Protein AF-A0A535HD48-F1 (afdb_monomer)

Mean predicted aligned error: 4.98 Å

Secondary structure (DSSP, 8-state):
-EEEEEEEE-SSEEEEEETTSS-EEEEES-EEE-TTS-EEEETTSPPPTT-EEE-S--SSS--HHHHHHHHHHHHHHHHHHSTTGGGGGGSEEEEEEE-TTGGGS-HHHHHHHHHHHHHSTTEEEEEETTEEEEPPP-------

pLDDT: mean 88.79, std 12.33, range [33.72, 97.81]

Structure (mmCIF, N/CA/C/O backbone):
data_AF-A0A535HD48-F1
#
_entry.id   AF-A0A535HD48-F1
#
loop_
_atom_site.group_PDB
_atom_site.id
_atom_site.type_symbol
_atom_site.label_atom_id
_atom_site.label_alt_id
_atom_site.label_comp_id
_atom_site.label_asym_id
_atom_site.label_entity_id
_atom_site.label_seq_id
_atom_site.pdbx_PDB_ins_code
_atom_site.Cartn_x
_atom_site.Cartn_y
_atom_site.Cartn_z
_atom_site.occupancy
_atom_site.B_iso_or_equiv
_atom_site.auth_seq_id
_atom_site.auth_comp_id
_atom_site.auth_asym_id
_atom_site.auth_atom_id
_atom_site.pdbx_PDB_model_num
ATOM 1 N N . MET A 1 1 ? -14.202 7.761 16.085 1.00 78.25 1 MET A N 1
ATOM 2 C CA . MET A 1 1 ? -13.052 6.995 16.626 1.00 78.25 1 MET A CA 1
ATOM 3 C C . MET A 1 1 ? -11.907 7.145 15.631 1.00 78.25 1 MET A C 1
ATOM 5 O O . MET A 1 1 ? -12.196 7.549 14.512 1.00 78.25 1 MET A O 1
ATOM 9 N N . ILE A 1 2 ? -10.645 6.928 16.018 1.00 86.50 2 ILE A N 1
ATOM 10 C CA . ILE A 1 2 ? -9.526 6.887 15.059 1.00 86.50 2 ILE A CA 1
ATOM 11 C C . ILE A 1 2 ? -9.016 5.447 14.989 1.00 86.50 2 ILE A C 1
ATOM 13 O O . ILE A 1 2 ? -8.740 4.865 16.035 1.00 86.50 2 ILE A O 1
ATOM 17 N N . ILE A 1 3 ? -8.930 4.887 13.783 1.00 89.50 3 ILE A N 1
ATOM 18 C CA . ILE A 1 3 ? -8.408 3.542 13.510 1.00 89.50 3 ILE A CA 1
ATOM 19 C C . ILE A 1 3 ? -6.982 3.692 12.981 1.00 89.50 3 ILE A C 1
ATOM 21 O O . ILE A 1 3 ? -6.781 4.339 11.948 1.00 89.50 3 ILE A O 1
ATOM 25 N N . HIS A 1 4 ? -6.000 3.095 13.661 1.00 93.56 4 HIS A N 1
ATOM 26 C CA . HIS A 1 4 ? -4.603 3.177 13.241 1.00 93.56 4 HIS A CA 1
ATOM 27 C C . HIS A 1 4 ? -4.202 1.898 12.506 1.00 93.56 4 HIS A C 1
ATOM 29 O O . HIS A 1 4 ? -4.142 0.810 13.088 1.00 93.56 4 HIS A O 1
ATOM 35 N N . ILE A 1 5 ? -3.904 2.042 11.218 1.00 95.25 5 ILE A N 1
ATOM 36 C CA . ILE A 1 5 ? -3.554 0.937 10.326 1.00 95.25 5 ILE A CA 1
ATOM 37 C C . ILE A 1 5 ? -2.088 1.072 9.939 1.00 95.25 5 ILE A C 1
ATOM 39 O O . ILE A 1 5 ? -1.649 2.119 9.471 1.00 95.25 5 ILE A O 1
ATOM 43 N N . GLN A 1 6 ? -1.329 0.005 10.132 1.00 97.62 6 GLN A N 1
ATOM 44 C CA . GLN A 1 6 ? 0.058 -0.096 9.715 1.00 97.62 6 GLN A CA 1
ATOM 45 C C . GLN A 1 6 ? 0.126 -0.910 8.433 1.00 97.62 6 GLN A C 1
ATOM 47 O O . GLN A 1 6 ? -0.398 -2.020 8.386 1.00 97.62 6 GLN A O 1
ATOM 52 N N . PHE A 1 7 ? 0.788 -0.361 7.424 1.00 97.62 7 PHE A N 1
ATOM 53 C CA . PHE A 1 7 ? 1.140 -1.050 6.192 1.00 97.62 7 PHE A CA 1
ATOM 54 C C . PHE A 1 7 ? 2.658 -1.143 6.128 1.00 97.62 7 PHE A C 1
ATOM 56 O O . PHE A 1 7 ? 3.340 -0.134 6.296 1.00 97.62 7 PHE A O 1
ATOM 63 N N . ALA A 1 8 ? 3.209 -2.320 5.868 1.00 97.62 8 ALA A N 1
ATOM 64 C CA . ALA A 1 8 ? 4.644 -2.471 5.682 1.00 97.62 8 ALA A CA 1
ATOM 65 C C . ALA A 1 8 ? 4.941 -3.341 4.467 1.00 97.62 8 ALA A C 1
ATOM 67 O O . ALA A 1 8 ? 4.380 -4.426 4.315 1.00 97.62 8 ALA A O 1
ATOM 68 N N . ALA A 1 9 ? 5.842 -2.855 3.619 1.00 96.69 9 ALA A N 1
ATOM 69 C CA . ALA A 1 9 ? 6.322 -3.574 2.453 1.00 96.69 9 ALA A CA 1
ATOM 70 C C . ALA A 1 9 ? 7.788 -3.971 2.645 1.00 96.69 9 ALA A C 1
ATOM 72 O O . ALA A 1 9 ? 8.613 -3.177 3.095 1.00 96.69 9 ALA A O 1
ATOM 73 N N . THR A 1 10 ? 8.123 -5.194 2.261 1.00 94.69 10 THR A N 1
ATOM 74 C CA . THR A 1 10 ? 9.492 -5.641 2.000 1.00 94.69 10 THR A CA 1
ATOM 75 C C . THR A 1 10 ? 9.596 -6.047 0.531 1.00 94.69 10 THR A C 1
ATOM 77 O O . THR A 1 10 ? 8.645 -5.872 -0.229 1.00 94.69 10 THR A O 1
ATOM 80 N N . HIS A 1 11 ? 10.748 -6.574 0.107 1.00 90.94 11 HIS A N 1
ATOM 81 C CA . HIS A 1 11 ? 10.873 -7.114 -1.247 1.00 90.94 11 HIS A CA 1
ATOM 82 C C . HIS A 1 11 ? 9.823 -8.210 -1.508 1.00 90.94 11 HIS A C 1
ATOM 84 O O . HIS A 1 11 ? 9.108 -8.143 -2.503 1.00 90.94 11 HIS A O 1
ATOM 90 N N . ASP A 1 12 ? 9.656 -9.131 -0.553 1.00 95.62 12 ASP A N 1
ATOM 91 C CA . ASP A 1 12 ? 8.849 -10.342 -0.732 1.00 95.62 12 ASP A CA 1
ATOM 92 C C . ASP A 1 12 ? 7.469 -10.280 -0.071 1.00 95.62 12 ASP A C 1
ATOM 94 O O . ASP A 1 12 ? 6.597 -11.089 -0.390 1.00 95.62 12 ASP A O 1
ATOM 98 N N . ARG A 1 13 ? 7.255 -9.368 0.885 1.00 97.81 13 ARG A N 1
ATOM 99 C CA . ARG A 1 13 ? 6.056 -9.354 1.735 1.00 97.81 13 ARG A CA 1
ATOM 100 C C . ARG A 1 13 ? 5.368 -8.003 1.763 1.00 97.81 13 ARG A C 1
ATOM 102 O O . ARG A 1 13 ? 6.009 -6.956 1.734 1.00 97.81 13 ARG A O 1
ATOM 109 N N . PHE A 1 14 ? 4.052 -8.047 1.888 1.00 97.56 14 PHE A N 1
ATOM 110 C CA . PHE A 1 14 ? 3.220 -6.906 2.218 1.00 97.56 14 PHE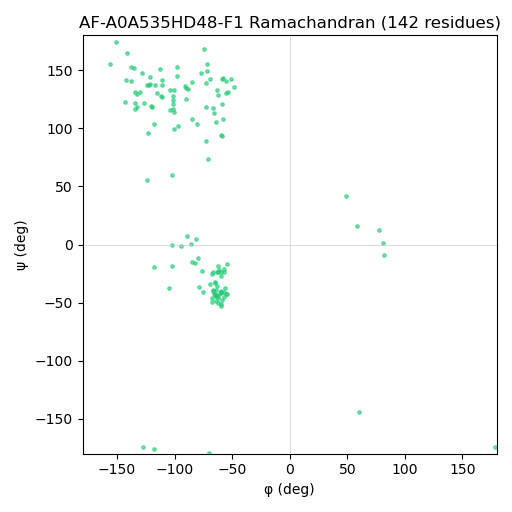 A CA 1
ATOM 111 C C . PHE A 1 14 ? 2.356 -7.282 3.419 1.00 97.56 14 PHE A C 1
ATOM 113 O O . PHE A 1 14 ? 1.615 -8.265 3.382 1.00 97.56 14 PHE A O 1
ATOM 120 N N . SER A 1 15 ? 2.478 -6.509 4.492 1.00 97.50 15 SER A N 1
ATOM 121 C CA . SER A 1 15 ? 1.803 -6.765 5.760 1.00 97.50 15 SER A CA 1
ATOM 122 C C . SER A 1 15 ? 0.912 -5.596 6.159 1.00 97.50 15 SER A C 1
ATOM 124 O O . SER A 1 15 ? 1.227 -4.431 5.902 1.00 97.50 15 SER A O 1
ATOM 126 N N . ILE A 1 16 ? -0.220 -5.924 6.774 1.00 96.94 16 ILE A N 1
ATOM 127 C CA . ILE A 1 16 ? -1.216 -4.992 7.284 1.00 96.94 16 ILE A CA 1
ATOM 128 C C . ILE A 1 16 ? -1.534 -5.370 8.723 1.00 96.94 16 ILE A C 1
ATOM 130 O O . ILE A 1 16 ? -1.861 -6.521 9.001 1.00 96.94 16 ILE A O 1
ATOM 134 N N . ARG A 1 17 ? -1.516 -4.397 9.631 1.00 95.81 17 ARG A N 1
ATOM 135 C CA . ARG A 1 17 ? -1.895 -4.594 11.033 1.00 95.81 17 ARG A CA 1
ATOM 136 C C . ARG A 1 17 ? -2.737 -3.434 11.537 1.00 95.81 17 ARG A C 1
ATOM 138 O O . ARG A 1 17 ? -2.436 -2.280 11.253 1.00 95.81 17 ARG A O 1
ATOM 145 N N . VAL A 1 18 ? -3.758 -3.724 12.334 1.00 93.50 18 VAL A N 1
ATOM 146 C CA . VAL A 1 18 ? -4.548 -2.699 13.032 1.00 93.50 18 VAL A CA 1
ATOM 147 C C . VAL A 1 18 ? -4.098 -2.640 14.485 1.00 93.50 18 VAL A C 1
ATOM 149 O O . VAL A 1 18 ? -4.123 -3.659 15.169 1.00 93.50 18 VAL A O 1
ATOM 152 N N . ARG A 1 19 ? -3.687 -1.468 14.981 1.00 89.00 19 ARG A N 1
ATOM 153 C CA . ARG A 1 19 ? -3.099 -1.357 16.332 1.00 89.00 19 ARG A CA 1
ATOM 154 C C . ARG A 1 19 ? -4.089 -1.705 17.445 1.00 89.00 19 ARG A C 1
ATOM 156 O O . ARG A 1 19 ? -3.688 -2.242 18.470 1.00 89.00 19 ARG A O 1
ATOM 163 N N . GLU A 1 20 ? -5.367 -1.405 17.244 1.00 84.56 20 GLU A N 1
ATOM 164 C CA . GLU A 1 20 ? -6.432 -1.580 18.237 1.00 84.56 20 GLU A CA 1
ATOM 165 C C . GLU A 1 20 ? -7.107 -2.960 18.189 1.00 84.56 20 GLU A C 1
ATOM 167 O O . GLU A 1 20 ? -8.132 -3.156 18.843 1.00 84.56 20 GLU A O 1
ATOM 172 N N . SER A 1 21 ? -6.602 -3.911 17.395 1.00 83.44 21 SER A N 1
ATOM 173 C CA . SER A 1 21 ? -7.238 -5.225 17.247 1.00 83.44 21 SER A CA 1
ATOM 174 C C . SER A 1 21 ? -6.245 -6.340 16.918 1.00 83.44 21 SER A C 1
ATOM 176 O O . SER A 1 21 ? -5.073 -6.091 16.657 1.00 83.44 21 SER A O 1
ATOM 178 N N . GLU A 1 22 ? -6.741 -7.575 16.881 1.00 85.31 22 GLU A N 1
ATOM 179 C CA . GLU A 1 22 ? -5.993 -8.749 16.410 1.00 85.31 22 GLU A CA 1
ATOM 180 C C . GLU A 1 22 ? -5.980 -8.874 14.875 1.00 85.31 22 GLU A C 1
ATOM 182 O O . GLU A 1 22 ? -5.494 -9.866 14.340 1.00 85.31 22 GLU A O 1
ATOM 187 N N . PHE A 1 23 ? -6.533 -7.900 14.136 1.00 88.31 23 PHE A N 1
ATOM 188 C CA . PHE A 1 23 ? -6.492 -7.940 12.678 1.00 88.31 23 PHE A CA 1
ATOM 189 C C . PHE A 1 23 ? -5.053 -7.780 12.182 1.00 88.31 23 PHE A C 1
ATOM 191 O O . PHE A 1 23 ? -4.437 -6.717 12.330 1.00 88.31 23 PHE A O 1
ATOM 198 N N . GLU A 1 24 ? -4.582 -8.818 11.501 1.00 93.62 24 GLU A N 1
ATOM 199 C CA . GLU A 1 24 ? -3.299 -8.866 10.819 1.00 93.62 24 GLU A CA 1
ATOM 200 C C . GLU A 1 24 ? -3.438 -9.638 9.501 1.00 93.62 24 GLU A C 1
ATOM 202 O O . GLU A 1 24 ? -4.178 -10.620 9.402 1.00 93.62 24 GLU A O 1
ATOM 207 N N . VAL A 1 25 ? -2.745 -9.163 8.473 1.00 94.75 25 VAL A N 1
ATOM 208 C CA . VAL A 1 25 ? -2.565 -9.841 7.190 1.00 94.75 25 VAL A CA 1
ATOM 209 C C . VAL A 1 25 ? -1.085 -9.764 6.865 1.00 94.75 25 VAL A C 1
ATOM 211 O O . VAL A 1 25 ? -0.512 -8.681 6.886 1.00 94.75 25 VAL A O 1
ATOM 214 N N . ASP A 1 26 ? -0.477 -10.892 6.532 1.00 96.19 26 ASP A N 1
ATOM 215 C CA . ASP A 1 26 ? 0.881 -10.945 6.007 1.00 96.19 26 ASP A CA 1
ATOM 216 C C . ASP A 1 26 ? 0.883 -11.850 4.776 1.00 96.19 26 ASP A C 1
ATOM 218 O O . ASP A 1 26 ? 0.544 -13.036 4.842 1.00 96.19 26 ASP A O 1
ATOM 222 N N . MET A 1 27 ? 1.230 -11.280 3.628 1.00 96.62 27 MET A N 1
ATOM 223 C CA . MET A 1 27 ? 1.081 -11.923 2.326 1.00 96.62 27 MET A CA 1
ATOM 224 C C . MET A 1 27 ? 2.263 -11.603 1.406 1.00 96.62 27 MET A C 1
ATOM 226 O O . MET A 1 27 ? 3.033 -10.685 1.694 1.00 96.62 27 MET A O 1
ATOM 230 N N . PRO A 1 28 ? 2.444 -12.347 0.300 1.00 97.50 28 PRO A N 1
ATOM 231 C CA . PRO A 1 28 ? 3.394 -11.963 -0.734 1.00 97.50 28 PRO A CA 1
ATOM 232 C C . PRO A 1 28 ? 3.182 -10.513 -1.186 1.00 97.50 28 PRO A C 1
ATOM 234 O O . PRO A 1 28 ? 2.044 -10.051 -1.300 1.00 97.50 28 PRO A O 1
ATOM 237 N N . ASN A 1 29 ? 4.273 -9.801 -1.464 1.00 97.44 29 ASN A N 1
ATOM 238 C CA . ASN A 1 29 ? 4.247 -8.480 -2.088 1.00 97.44 29 ASN A CA 1
ATOM 239 C C . ASN A 1 29 ? 3.828 -8.615 -3.559 1.00 97.44 29 ASN A C 1
ATOM 241 O O . ASN A 1 29 ? 4.652 -8.524 -4.460 1.00 97.44 29 ASN A O 1
ATOM 245 N N . ALA A 1 30 ? 2.545 -8.881 -3.788 1.00 97.06 30 ALA A N 1
ATOM 246 C CA . ALA A 1 30 ? 2.003 -9.248 -5.086 1.00 97.06 30 ALA A CA 1
ATOM 247 C C . ALA A 1 30 ? 0.614 -8.635 -5.297 1.00 97.06 30 ALA A C 1
ATOM 249 O O . ALA A 1 30 ? -0.314 -8.868 -4.525 1.00 97.06 30 ALA A O 1
ATOM 250 N N . ALA A 1 31 ? 0.479 -7.854 -6.361 1.00 96.94 31 ALA A N 1
ATOM 251 C CA . ALA A 1 31 ? -0.768 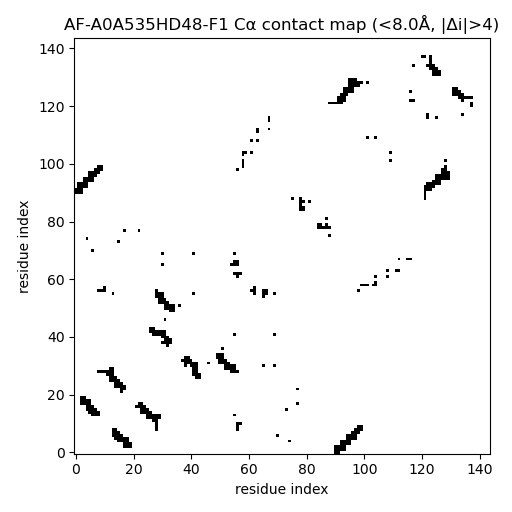-7.416 -6.959 1.00 96.94 31 ALA A CA 1
ATOM 252 C C . ALA A 1 31 ? -0.989 -8.224 -8.239 1.00 96.94 31 ALA A C 1
ATOM 254 O O . ALA A 1 31 ? -0.084 -8.375 -9.066 1.00 96.94 31 ALA A O 1
ATOM 255 N N . ARG A 1 32 ? -2.199 -8.750 -8.404 1.00 96.12 32 ARG A N 1
ATOM 256 C CA . ARG A 1 32 ? -2.526 -9.675 -9.483 1.00 96.12 32 ARG A CA 1
ATOM 257 C C . ARG A 1 32 ? -3.572 -9.092 -10.398 1.00 96.12 32 ARG A C 1
ATOM 259 O O . ARG A 1 32 ? -4.552 -8.504 -9.947 1.00 96.12 32 ARG A O 1
ATOM 266 N N . PHE A 1 33 ? -3.359 -9.282 -11.688 1.00 95.75 33 PHE A N 1
ATOM 267 C CA . PHE A 1 33 ? -4.167 -8.693 -12.740 1.00 95.75 33 PHE A CA 1
ATOM 268 C C . PHE A 1 33 ? -4.711 -9.797 -13.636 1.00 95.75 33 PHE A C 1
ATOM 270 O O . PHE A 1 33 ? -3.979 -10.727 -13.969 1.00 95.75 33 PHE A O 1
ATOM 277 N N . ASN A 1 34 ? -5.981 -9.705 -14.020 1.00 95.75 34 ASN A N 1
ATOM 278 C CA . ASN A 1 34 ? -6.594 -10.655 -14.946 1.00 95.75 34 ASN A CA 1
ATOM 279 C C . ASN A 1 34 ? -6.045 -10.487 -16.381 1.00 95.75 34 ASN A C 1
ATOM 281 O O . ASN A 1 34 ? -5.203 -9.627 -16.645 1.00 95.75 34 ASN A O 1
ATOM 285 N N . ALA A 1 35 ? -6.546 -11.297 -17.319 1.00 94.81 35 ALA A N 1
ATOM 286 C CA . ALA A 1 35 ? -6.126 -11.259 -18.723 1.00 94.81 35 ALA A CA 1
ATOM 287 C C . ALA A 1 35 ? -6.373 -9.899 -19.413 1.00 94.81 35 ALA A C 1
ATOM 289 O O . ALA A 1 35 ? -5.665 -9.563 -20.360 1.00 94.81 35 ALA A O 1
ATOM 290 N N . ASP A 1 36 ? -7.322 -9.102 -18.912 1.00 94.94 36 ASP A N 1
ATOM 291 C CA . ASP A 1 36 ? -7.621 -7.751 -19.404 1.00 94.94 36 ASP A CA 1
ATOM 292 C C . ASP A 1 36 ? -6.731 -6.669 -18.759 1.00 94.94 36 ASP A C 1
ATOM 294 O O . ASP A 1 36 ? -6.880 -5.480 -19.039 1.00 94.94 36 ASP A O 1
ATOM 298 N N . GLY A 1 37 ? -5.814 -7.055 -17.865 1.00 92.25 37 GLY A N 1
ATOM 299 C CA . GLY A 1 37 ? -4.949 -6.136 -17.124 1.00 92.25 37 GLY A CA 1
ATOM 300 C C . GLY A 1 37 ? -5.637 -5.422 -15.955 1.00 92.25 37 GLY A C 1
ATOM 301 O O . GLY A 1 37 ? -5.071 -4.479 -15.400 1.00 92.25 37 GLY A O 1
ATOM 302 N N . LEU A 1 38 ? -6.837 -5.853 -15.555 1.00 93.75 38 LEU A N 1
ATOM 303 C CA . LEU A 1 38 ? -7.570 -5.298 -14.415 1.00 93.75 38 LEU A CA 1
ATOM 304 C C . LEU A 1 38 ? -7.117 -5.953 -13.113 1.00 93.75 38 LEU A C 1
ATOM 306 O O . LEU A 1 38 ? -6.922 -7.167 -13.065 1.00 93.75 38 LEU A O 1
ATOM 310 N N . LEU A 1 39 ? -6.983 -5.157 -12.049 1.00 94.31 39 LEU A N 1
ATOM 311 C CA . LEU A 1 39 ? -6.643 -5.663 -10.719 1.00 94.31 39 LEU A CA 1
ATOM 312 C C . LEU A 1 39 ? -7.709 -6.670 -10.261 1.00 94.31 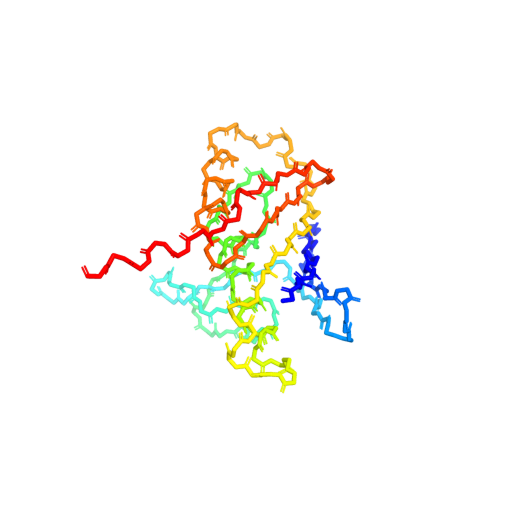39 LEU A C 1
ATOM 314 O O . LEU A 1 39 ? -8.887 -6.330 -10.164 1.00 94.31 39 LEU A O 1
ATOM 318 N N . ALA A 1 40 ? -7.277 -7.897 -9.991 1.00 94.38 40 ALA A N 1
ATOM 319 C CA . ALA A 1 40 ? -8.135 -9.039 -9.693 1.00 94.38 40 ALA A CA 1
ATOM 320 C C . ALA A 1 40 ? -7.906 -9.620 -8.290 1.00 94.38 40 ALA A C 1
ATOM 322 O O . ALA A 1 40 ? -8.784 -10.307 -7.776 1.00 94.38 40 ALA A O 1
ATOM 323 N N . GLY A 1 41 ? -6.759 -9.335 -7.668 1.00 94.31 41 GLY A N 1
ATOM 324 C CA . GLY A 1 41 ? -6.448 -9.803 -6.322 1.00 94.31 41 GLY A CA 1
ATOM 325 C C . GLY A 1 41 ? -5.066 -9.378 -5.842 1.00 94.31 41 GLY A C 1
ATOM 326 O O . GLY A 1 41 ? -4.346 -8.640 -6.523 1.00 94.31 41 GLY A O 1
ATOM 327 N N . PHE A 1 42 ? -4.694 -9.881 -4.672 1.00 96.50 42 PHE A N 1
ATOM 328 C CA . PHE A 1 42 ? -3.397 -9.659 -4.039 1.00 96.50 42 PHE A CA 1
ATOM 329 C C . PHE A 1 42 ? -2.738 -10.989 -3.652 1.00 96.50 42 PHE A C 1
ATOM 331 O O . PHE A 1 42 ? -3.216 -12.069 -4.000 1.00 96.50 42 PHE A O 1
ATOM 338 N N . GLY A 1 43 ? -1.606 -10.918 -2.952 1.00 93.31 43 GLY A N 1
ATOM 339 C CA . GLY A 1 43 ? -0.789 -12.074 -2.593 1.00 93.31 43 GLY A CA 1
ATOM 340 C C . GLY A 1 43 ? -1.513 -13.163 -1.795 1.00 93.31 43 GLY A C 1
ATOM 341 O O . GLY A 1 43 ? -1.049 -14.300 -1.799 1.00 93.31 43 GLY A O 1
ATOM 342 N N . GLU A 1 44 ? -2.628 -12.848 -1.128 1.00 92.88 44 GLU A N 1
ATOM 343 C CA . GLU A 1 44 ? -3.436 -13.830 -0.388 1.00 92.88 44 GLU A CA 1
ATOM 344 C C . GLU A 1 44 ? -4.311 -14.724 -1.276 1.00 92.88 44 GLU A C 1
ATOM 346 O O . GLU A 1 44 ? -4.699 -15.809 -0.849 1.00 92.88 44 GLU A O 1
ATOM 351 N N . ASP A 1 45 ? -4.639 -14.279 -2.489 1.00 92.19 45 ASP A N 1
ATOM 352 C CA . ASP A 1 45 ? -5.506 -15.035 -3.384 1.00 92.19 45 ASP A CA 1
ATOM 353 C C . ASP A 1 45 ? -4.740 -16.237 -3.972 1.00 92.19 45 ASP A C 1
ATOM 355 O O . ASP A 1 45 ? -3.508 -16.313 -3.905 1.00 92.19 45 ASP A O 1
ATOM 359 N N . GLU A 1 46 ? -5.420 -17.176 -4.628 1.00 91.44 46 GLU A N 1
ATOM 360 C CA . GLU A 1 46 ? -4.755 -18.213 -5.435 1.00 91.44 46 GLU A CA 1
ATOM 361 C C . GLU A 1 46 ? -4.548 -17.722 -6.879 1.00 91.44 46 GLU A C 1
ATOM 363 O O . GLU A 1 46 ? -5.485 -17.162 -7.461 1.00 91.44 46 GLU A O 1
ATOM 368 N N . PRO A 1 47 ? -3.351 -17.891 -7.481 1.00 88.81 47 PRO A N 1
ATOM 369 C CA . PRO A 1 47 ? -3.114 -17.465 -8.855 1.00 88.81 47 PRO A CA 1
ATOM 370 C C . PRO A 1 47 ? -4.021 -18.231 -9.818 1.00 88.81 47 PRO A C 1
ATOM 372 O O . PRO A 1 47 ? -4.048 -19.461 -9.806 1.00 88.81 47 PRO A O 1
ATOM 375 N N . GLN A 1 48 ? -4.742 -17.510 -10.673 1.00 92.62 48 GLN A N 1
ATOM 376 C CA . GLN A 1 48 ? -5.600 -18.120 -11.687 1.00 92.62 48 GLN A CA 1
ATOM 377 C C . GLN A 1 48 ? -4.895 -18.170 -13.051 1.00 92.62 48 GLN A C 1
ATOM 379 O O . GLN A 1 48 ? -4.049 -17.318 -13.344 1.00 92.62 48 GLN A O 1
ATOM 384 N N . PRO A 1 49 ? -5.244 -19.132 -13.925 1.00 93.50 49 PRO A N 1
ATOM 385 C CA . PRO A 1 49 ? -4.730 -19.168 -15.289 1.00 93.50 49 PRO A CA 1
ATOM 386 C C . PRO A 1 49 ? -4.964 -17.840 -16.023 1.00 93.50 49 PRO A C 1
ATOM 388 O O . PRO A 1 49 ? -6.068 -17.299 -16.021 1.00 93.50 49 PRO A O 1
ATOM 391 N N . GLY A 1 50 ? -3.915 -17.319 -16.663 1.00 92.50 50 GLY A N 1
ATOM 392 C CA . GLY A 1 50 ? -3.967 -16.049 -17.394 1.00 92.50 50 GLY A CA 1
ATOM 393 C C . GLY A 1 50 ? -3.842 -14.797 -16.523 1.00 92.50 50 GLY A C 1
ATOM 394 O O . GLY A 1 50 ? -3.879 -13.694 -17.064 1.00 92.50 50 GLY A O 1
ATOM 395 N N . TRP A 1 51 ? -3.676 -14.933 -15.204 1.00 95.62 51 TRP A N 1
ATOM 396 C CA . TRP A 1 51 ? -3.320 -13.797 -14.360 1.00 95.62 51 TRP A CA 1
ATOM 397 C C . TRP A 1 51 ? -1.838 -13.446 -14.492 1.00 95.62 51 TRP A C 1
ATOM 399 O O . TRP A 1 51 ? -0.984 -14.313 -14.673 1.00 95.62 51 TRP A O 1
ATOM 409 N N . THR A 1 52 ? -1.540 -12.157 -14.365 1.00 95.44 52 THR A N 1
ATOM 410 C CA . THR A 1 52 ? -0.176 -11.630 -14.263 1.00 95.44 52 THR A CA 1
ATOM 411 C C . THR A 1 52 ? 0.056 -11.051 -12.876 1.00 95.44 52 THR A C 1
ATOM 413 O O . THR A 1 52 ? -0.881 -10.592 -12.222 1.00 95.44 52 THR A O 1
ATOM 416 N N . GLU A 1 53 ? 1.305 -11.075 -12.418 1.00 94.94 53 GLU A N 1
ATOM 417 C CA . GLU A 1 53 ? 1.685 -10.614 -11.085 1.00 94.94 53 GLU A CA 1
ATOM 418 C C . GLU A 1 53 ? 2.734 -9.505 -11.175 1.00 94.94 53 GLU A C 1
ATOM 420 O O . GLU A 1 53 ? 3.663 -9.568 -11.983 1.00 94.94 53 GLU A O 1
ATOM 425 N N . ARG A 1 54 ? 2.559 -8.469 -10.352 1.00 94.94 54 ARG A N 1
ATOM 426 C CA . ARG A 1 54 ? 3.508 -7.367 -10.156 1.00 94.94 54 ARG A CA 1
ATOM 427 C C . ARG A 1 54 ? 3.585 -7.035 -8.666 1.00 94.94 54 ARG A C 1
ATOM 429 O O . ARG A 1 54 ? 2.588 -7.238 -7.979 1.00 94.94 54 ARG A O 1
ATOM 436 N N . PRO A 1 55 ? 4.698 -6.500 -8.145 1.00 96.44 55 PRO A N 1
ATOM 437 C CA . PRO A 1 55 ? 4.760 -6.109 -6.742 1.00 96.44 55 PRO A CA 1
ATOM 438 C C . PRO A 1 55 ? 3.691 -5.075 -6.363 1.00 96.44 55 PRO A C 1
ATOM 440 O O . PRO A 1 55 ? 3.396 -4.177 -7.150 1.00 96.44 55 PRO A O 1
ATOM 443 N N . ILE A 1 56 ? 3.135 -5.169 -5.148 1.00 97.25 56 ILE A N 1
ATOM 444 C CA . ILE A 1 56 ? 2.289 -4.094 -4.585 1.00 97.25 56 ILE A CA 1
ATOM 445 C C . ILE A 1 56 ? 3.143 -2.839 -4.392 1.00 97.25 56 ILE A C 1
ATOM 447 O O . ILE A 1 56 ? 2.690 -1.722 -4.639 1.00 97.25 56 ILE A O 1
ATOM 451 N N . TYR A 1 57 ? 4.388 -3.038 -3.960 1.00 97.31 57 TYR A N 1
ATOM 452 C CA . TYR A 1 57 ? 5.382 -1.993 -3.795 1.00 97.31 57 TYR A CA 1
ATOM 453 C C . TYR A 1 57 ? 6.731 -2.429 -4.372 1.00 97.31 57 TYR A C 1
ATOM 455 O O . TYR A 1 57 ? 7.318 -3.411 -3.925 1.00 97.31 57 TYR A O 1
ATOM 463 N N . ASP A 1 58 ? 7.240 -1.660 -5.330 1.00 95.88 58 ASP A N 1
ATOM 464 C CA . ASP A 1 58 ? 8.612 -1.746 -5.830 1.00 95.88 58 ASP A CA 1
ATOM 465 C C . ASP A 1 58 ? 9.172 -0.317 -5.935 1.00 95.88 58 ASP A C 1
ATOM 467 O O . ASP A 1 58 ? 8.635 0.476 -6.709 1.00 95.88 58 ASP A O 1
ATOM 471 N N . PRO A 1 59 ? 10.218 0.058 -5.175 1.00 93.94 59 PRO A N 1
ATOM 472 C CA . PRO A 1 59 ? 10.790 1.399 -5.259 1.00 93.94 59 PRO A CA 1
ATOM 473 C C . PRO A 1 59 ? 11.461 1.686 -6.613 1.00 93.94 59 PRO A C 1
ATOM 475 O O . PRO A 1 59 ? 11.578 2.852 -6.985 1.00 93.94 59 PRO A O 1
ATOM 478 N N . LEU A 1 60 ? 11.898 0.660 -7.356 1.00 93.94 60 LEU A N 1
ATOM 479 C CA . LEU A 1 60 ? 12.540 0.830 -8.666 1.00 93.94 60 LEU A CA 1
ATOM 480 C C . LEU A 1 60 ? 11.516 1.088 -9.777 1.00 93.94 60 LEU A C 1
ATOM 482 O O . LEU A 1 60 ? 11.767 1.893 -10.672 1.00 93.94 60 LEU A O 1
ATOM 486 N N . HIS A 1 61 ? 10.353 0.442 -9.694 1.00 93.25 61 HIS A N 1
ATOM 487 C CA . HIS A 1 61 ? 9.257 0.568 -10.658 1.00 93.25 61 HIS A CA 1
ATOM 488 C C . HIS A 1 61 ? 7.965 0.998 -9.957 1.00 93.25 61 HIS A C 1
ATOM 490 O O . HIS A 1 61 ? 6.942 0.320 -10.039 1.00 93.25 61 HIS A O 1
ATOM 496 N N . PHE A 1 62 ? 8.023 2.118 -9.233 1.00 92.94 62 PHE A N 1
ATOM 497 C CA . PHE A 1 62 ? 6.946 2.534 -8.338 1.00 92.94 62 PHE A CA 1
ATOM 498 C C . PHE A 1 62 ? 5.593 2.702 -9.049 1.00 92.94 62 PHE A C 1
ATOM 500 O O . PHE A 1 62 ? 5.364 3.671 -9.776 1.00 92.94 62 PHE A O 1
ATOM 507 N N . ASP A 1 63 ? 4.674 1.771 -8.776 1.00 90.50 63 ASP A N 1
ATOM 508 C CA . ASP A 1 63 ? 3.282 1.809 -9.221 1.00 90.50 63 ASP A CA 1
ATOM 509 C C . ASP A 1 63 ? 2.376 2.285 -8.077 1.00 90.50 63 ASP A C 1
ATOM 511 O O . ASP A 1 63 ? 1.976 1.527 -7.188 1.00 90.50 63 ASP A O 1
ATOM 515 N N . ARG A 1 64 ? 2.012 3.572 -8.116 1.00 89.69 64 ARG A N 1
ATOM 516 C CA . ARG A 1 64 ? 1.108 4.167 -7.122 1.00 89.69 64 ARG A CA 1
ATOM 517 C C . ARG A 1 64 ? -0.266 3.493 -7.081 1.00 89.69 64 ARG A C 1
ATOM 519 O O . ARG A 1 64 ? -0.932 3.562 -6.050 1.00 89.69 64 ARG A O 1
ATOM 526 N N . TRP A 1 65 ? -0.725 2.904 -8.189 1.00 90.69 65 TRP A N 1
ATOM 527 C CA . TRP A 1 65 ? -2.068 2.335 -8.277 1.00 90.69 65 TRP A CA 1
ATOM 528 C C . TRP A 1 65 ? -2.151 1.011 -7.537 1.00 90.69 65 TRP A C 1
ATOM 530 O O . TRP A 1 65 ? -3.125 0.797 -6.823 1.00 90.69 65 TRP A O 1
ATOM 540 N N . ALA A 1 66 ? -1.127 0.163 -7.648 1.00 92.56 66 ALA A N 1
ATOM 541 C CA . ALA A 1 66 ? -1.069 -1.098 -6.914 1.00 92.56 66 ALA A CA 1
ATOM 542 C C . ALA A 1 66 ? -1.043 -0.854 -5.395 1.00 92.56 66 ALA A C 1
ATOM 544 O O . ALA A 1 66 ? -1.885 -1.384 -4.667 1.00 92.56 66 ALA A O 1
ATOM 545 N N . LEU A 1 67 ? -0.151 0.028 -4.928 1.00 95.12 67 LEU A N 1
ATOM 546 C CA . LEU A 1 67 ? -0.056 0.392 -3.512 1.00 95.12 67 LEU A CA 1
ATOM 547 C C . LEU A 1 67 ? -1.328 1.094 -3.001 1.00 95.12 67 LEU A C 1
ATOM 549 O O . LEU A 1 67 ? -1.839 0.773 -1.925 1.00 95.12 67 LEU A O 1
ATOM 553 N N . GLY A 1 68 ? -1.867 2.037 -3.779 1.00 93.50 68 GLY A N 1
ATOM 554 C CA . GLY A 1 68 ? -3.110 2.733 -3.450 1.00 93.50 68 GLY A CA 1
ATOM 555 C C . GLY A 1 68 ? -4.306 1.784 -3.371 1.00 93.50 68 GLY A C 1
ATOM 556 O O . GLY A 1 68 ? -5.077 1.838 -2.419 1.00 93.50 68 GLY A O 1
ATOM 557 N N . ALA A 1 69 ? -4.441 0.859 -4.322 1.00 93.75 69 ALA A N 1
ATOM 558 C CA . ALA A 1 69 ? -5.519 -0.120 -4.308 1.00 93.75 69 ALA A CA 1
ATOM 559 C C . ALA A 1 69 ? -5.404 -1.080 -3.118 1.00 93.75 69 ALA A C 1
ATOM 561 O O . ALA A 1 69 ? -6.411 -1.335 -2.462 1.00 93.75 69 ALA A O 1
ATO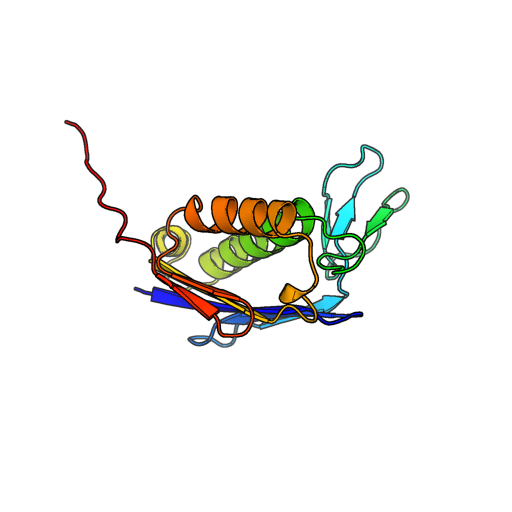M 562 N N . ALA A 1 70 ? -4.197 -1.562 -2.799 1.00 94.62 70 ALA A N 1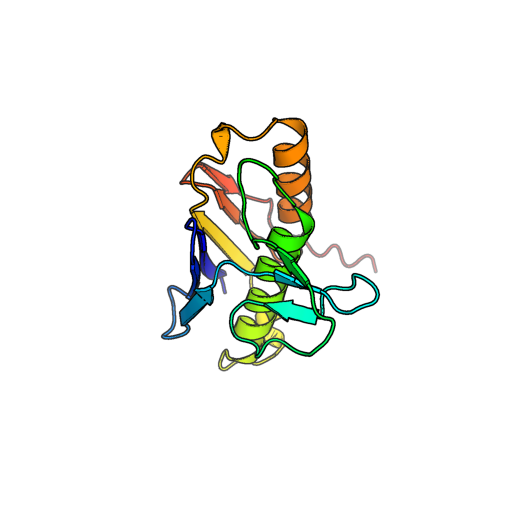
ATOM 563 C CA . ALA A 1 70 ? -3.976 -2.428 -1.643 1.00 94.62 70 ALA A CA 1
ATOM 564 C C . ALA A 1 70 ? -4.379 -1.724 -0.339 1.00 94.62 70 ALA A C 1
ATOM 566 O O . ALA A 1 70 ? -5.204 -2.230 0.420 1.00 94.62 70 ALA A O 1
ATOM 567 N N . THR A 1 71 ? -3.856 -0.521 -0.095 1.00 93.62 71 THR A N 1
ATOM 568 C CA . THR A 1 71 ? -4.142 0.229 1.140 1.00 93.62 71 THR A CA 1
ATOM 569 C C . THR A 1 71 ? -5.636 0.527 1.322 1.00 93.62 71 THR A C 1
ATOM 571 O O . THR A 1 71 ? -6.178 0.338 2.414 1.00 93.62 71 THR A O 1
ATOM 574 N N . LEU A 1 72 ? -6.336 0.896 0.246 1.00 90.81 72 LEU A N 1
ATOM 575 C CA . LEU A 1 72 ? -7.785 1.113 0.250 1.00 90.81 72 LEU A CA 1
ATOM 576 C C . LEU A 1 72 ? -8.576 -0.181 0.474 1.00 90.81 72 LEU A C 1
ATOM 578 O O . LEU A 1 72 ? -9.449 -0.221 1.342 1.00 90.81 72 LEU A O 1
ATOM 582 N N . PHE A 1 73 ? -8.260 -1.240 -0.274 1.00 92.31 73 PHE A N 1
ATOM 583 C CA . PHE A 1 73 ? -8.945 -2.530 -0.189 1.00 92.31 73 PHE A CA 1
ATOM 584 C C . PHE A 1 73 ? -8.858 -3.124 1.219 1.00 92.31 73 PHE A C 1
ATOM 586 O O . PHE A 1 73 ? -9.873 -3.529 1.789 1.00 92.31 73 PHE A O 1
ATOM 593 N N . TYR A 1 74 ? -7.663 -3.134 1.816 1.00 92.50 74 TYR A N 1
ATOM 594 C CA . TYR A 1 74 ? -7.494 -3.668 3.165 1.00 92.50 74 TYR A CA 1
ATOM 595 C C . TYR A 1 74 ? -8.150 -2.793 4.219 1.00 92.50 74 TYR A C 1
ATOM 597 O O . TYR A 1 74 ? -8.701 -3.333 5.173 1.00 92.50 74 TYR A O 1
ATOM 605 N N . THR A 1 75 ? -8.161 -1.473 4.042 1.00 90.31 75 THR A N 1
ATOM 606 C CA . THR A 1 75 ? -8.866 -0.591 4.976 1.00 90.31 75 THR A CA 1
ATOM 607 C C . THR A 1 75 ? -10.373 -0.835 4.952 1.00 90.31 75 THR A C 1
ATOM 609 O O . THR A 1 75 ? -10.999 -0.953 6.009 1.00 90.31 75 THR A O 1
ATOM 612 N N . ASP A 1 76 ? -10.954 -1.010 3.767 1.00 88.75 76 ASP A N 1
ATOM 613 C CA . ASP A 1 76 ? -12.352 -1.405 3.641 1.00 88.75 76 ASP A CA 1
ATOM 614 C C . ASP A 1 76 ? -12.603 -2.792 4.268 1.00 88.75 76 ASP A C 1
ATOM 616 O O . ASP A 1 76 ? -13.507 -2.942 5.093 1.00 88.75 76 ASP A O 1
ATOM 620 N N . ARG A 1 77 ? -11.751 -3.791 4.003 1.00 88.50 77 ARG A N 1
ATOM 621 C CA . ARG A 1 77 ? -11.857 -5.121 4.631 1.00 88.50 77 ARG A CA 1
ATOM 622 C C . ARG A 1 77 ? -11.758 -5.068 6.161 1.00 88.50 77 ARG A C 1
ATOM 624 O O . ARG A 1 77 ? -12.504 -5.778 6.838 1.00 88.50 77 ARG A O 1
ATOM 631 N N . ILE A 1 78 ? -10.869 -4.233 6.705 1.00 88.94 78 ILE A N 1
ATOM 632 C CA . ILE A 1 78 ? -10.729 -3.976 8.146 1.00 88.94 78 ILE A CA 1
ATOM 633 C C . ILE A 1 78 ? -12.036 -3.414 8.695 1.00 88.94 78 ILE A C 1
ATOM 635 O O . ILE A 1 78 ? -12.572 -3.962 9.657 1.00 88.94 78 ILE A O 1
ATOM 639 N N . SER A 1 79 ? -12.580 -2.373 8.059 1.00 84.00 79 SER A N 1
ATOM 640 C CA . SER A 1 79 ? -13.806 -1.709 8.511 1.00 84.00 79 SER A CA 1
ATOM 641 C C . SER A 1 79 ? -14.975 -2.692 8.653 1.00 84.00 79 SER A C 1
ATOM 643 O O . SER A 1 79 ? -15.659 -2.702 9.676 1.00 84.00 79 SER A O 1
ATOM 645 N N . ARG A 1 80 ? -15.136 -3.609 7.686 1.00 83.50 80 ARG A N 1
ATOM 646 C CA . ARG A 1 80 ? -16.197 -4.624 7.691 1.00 83.50 80 ARG A CA 1
ATOM 647 C C . ARG A 1 80 ? -16.036 -5.656 8.810 1.00 83.50 80 ARG A C 1
ATOM 649 O O . ARG A 1 80 ? -17.034 -6.241 9.223 1.00 83.50 80 ARG A O 1
ATOM 656 N N . ARG A 1 81 ? -14.811 -5.892 9.299 1.00 81.69 81 ARG A N 1
ATOM 657 C CA . ARG A 1 81 ? -14.531 -6.809 10.420 1.00 81.69 81 ARG A CA 1
ATOM 658 C C . ARG A 1 81 ? -14.698 -6.172 11.801 1.00 81.69 81 ARG A C 1
ATOM 660 O O . ARG A 1 81 ? -14.765 -6.904 12.785 1.00 81.69 81 ARG A O 1
ATOM 667 N N . MET A 1 82 ? -14.766 -4.847 11.911 1.00 77.19 82 MET A N 1
ATOM 668 C CA . MET A 1 82 ? -14.954 -4.193 13.209 1.00 77.19 82 MET A CA 1
ATOM 669 C C . MET A 1 82 ? -16.385 -4.403 13.729 1.00 77.19 82 MET A C 1
ATOM 671 O O . MET A 1 82 ? -17.335 -4.451 12.952 1.00 77.19 82 MET A O 1
ATOM 675 N N . GLN A 1 83 ? -16.569 -4.454 15.057 1.00 68.69 83 GLN A N 1
ATOM 676 C CA . GLN A 1 83 ? -17.872 -4.698 15.719 1.00 68.69 83 GLN A CA 1
ATOM 677 C C . GLN A 1 83 ? -19.002 -3.732 15.302 1.00 68.69 83 GLN A C 1
ATOM 679 O O . GLN A 1 83 ? -20.173 -4.002 15.549 1.00 68.69 83 GLN A O 1
ATOM 684 N N . ARG A 1 84 ? -18.662 -2.598 14.680 1.00 68.81 84 ARG A N 1
ATOM 685 C CA . ARG A 1 84 ? -19.599 -1.565 14.212 1.00 68.81 84 ARG A CA 1
ATOM 686 C C . ARG A 1 84 ? -20.012 -1.722 12.739 1.00 68.81 84 ARG A C 1
ATOM 688 O O . ARG A 1 84 ? -20.822 -0.933 12.256 1.00 68.81 84 ARG A O 1
ATOM 695 N N . GLY A 1 85 ? -19.479 -2.721 12.032 1.00 70.00 85 GLY A N 1
ATOM 696 C CA . GLY A 1 85 ? -19.762 -2.975 10.619 1.00 70.00 85 GLY A CA 1
ATOM 697 C C . GLY A 1 85 ? -19.380 -1.800 9.711 1.00 70.00 85 GLY A C 1
ATOM 698 O O . GLY A 1 85 ? -18.411 -1.091 9.964 1.00 70.00 85 GLY A O 1
ATOM 699 N N . TRP A 1 86 ? -20.173 -1.559 8.662 1.00 70.06 86 TRP A N 1
ATOM 700 C CA . TRP A 1 86 ? -19.914 -0.528 7.642 1.00 70.06 86 TRP A CA 1
ATOM 701 C C . TRP A 1 86 ? -19.773 0.900 8.195 1.00 70.06 86 TRP A C 1
ATOM 703 O O . TRP A 1 86 ? -19.119 1.728 7.570 1.00 70.06 86 TRP A O 1
ATOM 713 N N . HIS A 1 87 ? -20.333 1.202 9.373 1.00 73.38 87 HIS A N 1
ATOM 714 C CA . HIS A 1 87 ? -20.174 2.513 10.009 1.00 73.38 87 HIS A CA 1
ATOM 715 C C . HIS A 1 87 ? -18.716 2.837 10.363 1.00 73.38 87 HIS A C 1
ATOM 717 O O . HIS A 1 87 ? -18.370 4.014 10.445 1.00 73.38 87 HIS A O 1
ATOM 723 N N . ALA A 1 88 ? -17.858 1.822 10.523 1.00 74.75 88 ALA A N 1
ATOM 724 C CA . ALA A 1 88 ? -16.429 2.018 10.744 1.00 74.75 88 ALA A CA 1
ATOM 725 C C . ALA A 1 88 ? -15.739 2.708 9.553 1.00 74.75 88 ALA A C 1
ATOM 727 O O . ALA A 1 88 ? -14.738 3.378 9.766 1.00 74.75 88 ALA A O 1
ATOM 728 N N . LEU A 1 89 ? -16.299 2.634 8.334 1.00 70.12 89 LEU A N 1
ATOM 729 C CA . LEU A 1 89 ? -15.800 3.374 7.161 1.00 70.12 89 LEU A CA 1
ATOM 730 C C . LEU A 1 89 ? -15.864 4.894 7.321 1.00 70.12 89 LEU A C 1
ATOM 732 O O . LEU A 1 89 ? -15.206 5.603 6.568 1.00 70.12 89 LEU A O 1
ATOM 736 N N . PHE A 1 90 ? -16.671 5.393 8.260 1.00 75.25 90 PHE A N 1
ATOM 737 C CA . PHE A 1 90 ? -16.813 6.819 8.556 1.00 75.25 90 PHE A CA 1
ATOM 738 C C . PHE A 1 90 ? -16.056 7.239 9.821 1.00 75.25 90 PHE A C 1
ATOM 740 O O . PHE A 1 90 ? -16.105 8.412 10.197 1.00 75.25 90 PHE A O 1
ATOM 747 N N . ASP A 1 91 ? -15.375 6.307 10.494 1.00 79.62 91 ASP A N 1
ATOM 748 C CA . ASP A 1 91 ? -14.414 6.654 11.536 1.00 79.62 91 ASP A CA 1
ATOM 749 C C . ASP A 1 91 ? -13.165 7.272 10.902 1.00 79.62 91 ASP A C 1
ATOM 751 O O . ASP A 1 91 ? -12.863 7.035 9.740 1.00 79.62 91 ASP A O 1
ATOM 755 N N . GLY A 1 92 ? -12.424 8.080 11.655 1.00 85.50 92 GLY A N 1
ATOM 756 C CA . GLY A 1 92 ? -11.184 8.649 11.145 1.00 85.50 92 GLY A CA 1
ATOM 757 C C . GLY A 1 92 ? -10.109 7.576 10.983 1.00 85.50 92 GLY A C 1
ATOM 758 O O . GLY A 1 92 ? -9.976 6.706 11.843 1.00 85.50 92 GLY A O 1
ATOM 759 N N . TYR A 1 93 ? -9.302 7.663 9.928 1.00 89.75 93 TYR A N 1
ATOM 760 C CA . TYR A 1 93 ? -8.175 6.748 9.727 1.00 89.75 93 TYR A CA 1
ATOM 761 C C . TYR A 1 93 ? -6.829 7.439 9.886 1.00 89.75 93 TYR A C 1
ATOM 763 O O . TYR A 1 93 ? -6.631 8.569 9.429 1.00 89.75 93 TYR A O 1
ATOM 771 N N . GLU A 1 94 ? -5.890 6.720 10.494 1.00 94.38 94 GLU A N 1
ATOM 772 C CA . GLU A 1 94 ? -4.473 7.049 10.445 1.00 94.38 94 GLU A CA 1
ATOM 773 C C . GLU A 1 94 ? -3.680 5.895 9.838 1.00 94.38 94 GLU A C 1
ATOM 775 O O . GLU A 1 94 ? -3.684 4.788 10.377 1.00 94.38 94 GLU A O 1
ATOM 780 N N . TRP A 1 95 ? -3.000 6.142 8.718 1.00 95.50 95 TRP A N 1
ATOM 781 C CA . TRP A 1 95 ? -2.155 5.136 8.067 1.00 95.50 95 TRP A CA 1
ATOM 782 C C . TRP A 1 95 ? -0.683 5.350 8.398 1.00 95.50 95 TRP A C 1
ATOM 784 O O . TRP A 1 95 ? -0.168 6.453 8.276 1.00 95.50 95 TRP A O 1
ATOM 794 N N . ASP A 1 96 ? 0.020 4.294 8.773 1.00 97.19 96 ASP A N 1
ATOM 795 C CA . ASP A 1 96 ? 1.461 4.302 9.015 1.00 97.19 96 ASP A CA 1
ATOM 796 C C . ASP A 1 96 ? 2.126 3.340 8.029 1.00 97.19 96 ASP A C 1
ATOM 798 O O . ASP A 1 96 ? 1.993 2.123 8.151 1.00 97.19 96 ASP A O 1
ATOM 802 N N . LEU A 1 97 ? 2.765 3.892 6.999 1.00 97.56 97 LEU A N 1
ATOM 803 C CA . LEU A 1 97 ? 3.349 3.154 5.890 1.00 97.56 97 LEU A CA 1
ATOM 804 C C . LEU A 1 97 ? 4.864 3.029 6.071 1.00 97.56 97 LEU A C 1
ATOM 806 O O . LEU A 1 97 ? 5.592 4.018 6.009 1.00 97.56 97 LEU A O 1
ATOM 810 N N . THR A 1 98 ? 5.356 1.804 6.224 1.00 97.81 98 THR A N 1
ATOM 811 C CA . THR A 1 98 ? 6.789 1.483 6.184 1.00 97.81 98 THR A CA 1
ATOM 812 C C . THR A 1 98 ? 7.151 0.999 4.781 1.00 97.81 98 THR A C 1
ATOM 814 O O . THR A 1 98 ? 6.855 -0.135 4.409 1.00 97.81 98 THR A O 1
ATOM 817 N N . LEU A 1 99 ? 7.761 1.883 3.990 1.00 96.88 99 LEU A N 1
ATOM 818 C CA . LEU A 1 99 ? 8.062 1.708 2.567 1.00 96.88 99 LEU A CA 1
ATOM 819 C C . LEU A 1 99 ? 9.576 1.876 2.321 1.00 96.88 99 LEU A C 1
ATOM 821 O O . LEU A 1 99 ? 10.063 3.003 2.184 1.00 96.88 99 LEU A O 1
ATOM 825 N N . PRO A 1 100 ? 10.364 0.789 2.278 1.00 96.50 100 PRO A N 1
ATOM 826 C CA . PRO A 1 100 ? 11.811 0.857 2.086 1.00 96.50 100 PRO A CA 1
ATOM 827 C C . PRO A 1 100 ? 12.202 1.616 0.817 1.00 96.50 100 PRO A C 1
ATOM 829 O O . PRO A 1 100 ? 11.563 1.468 -0.220 1.00 96.50 100 PRO A O 1
ATOM 832 N N . ALA A 1 101 ? 13.262 2.422 0.892 1.00 95.94 101 ALA A N 1
ATOM 833 C CA . ALA A 1 1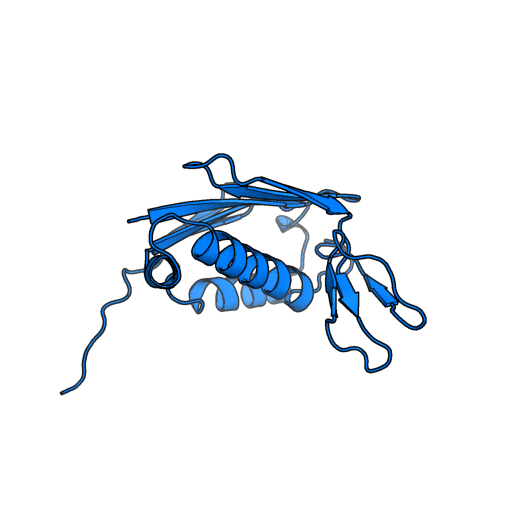01 ? 13.759 3.242 -0.218 1.00 95.94 101 ALA A CA 1
ATOM 834 C C . ALA A 1 101 ? 12.750 4.257 -0.804 1.00 95.94 101 ALA A C 1
ATOM 836 O O . ALA A 1 101 ? 13.018 4.818 -1.864 1.00 95.94 101 ALA A O 1
ATOM 837 N N . TYR A 1 102 ? 11.647 4.564 -0.103 1.00 95.81 102 TYR A N 1
ATOM 838 C CA . TYR A 1 102 ? 10.646 5.526 -0.581 1.00 95.81 102 TYR A CA 1
ATOM 839 C C . TYR A 1 102 ? 11.261 6.885 -0.932 1.00 95.81 102 TYR A C 1
ATOM 841 O O . TYR A 1 102 ? 10.982 7.423 -1.993 1.00 95.81 102 TYR A O 1
ATOM 849 N N . GLU A 1 103 ? 12.176 7.414 -0.114 1.00 94.75 103 GLU A N 1
ATOM 850 C CA . GLU A 1 103 ? 12.840 8.701 -0.388 1.00 94.75 103 GLU A CA 1
ATOM 851 C C . GLU A 1 103 ? 13.664 8.720 -1.689 1.00 94.75 103 GLU A C 1
ATOM 853 O O . GLU A 1 103 ? 13.897 9.794 -2.244 1.00 94.75 103 GLU A O 1
ATOM 858 N N . GLY A 1 104 ? 14.074 7.549 -2.194 1.00 94.00 104 GLY A N 1
ATOM 859 C CA . GLY A 1 104 ? 14.771 7.403 -3.473 1.00 94.00 104 GLY A CA 1
ATOM 860 C C . GLY A 1 104 ? 13.852 7.448 -4.699 1.00 94.00 104 GLY A C 1
ATOM 861 O O . GLY A 1 104 ? 14.345 7.575 -5.817 1.00 94.00 104 GLY A O 1
ATOM 862 N N . ILE A 1 105 ? 12.530 7.370 -4.510 1.00 95.12 105 ILE A N 1
ATOM 863 C CA . ILE A 1 105 ? 11.542 7.452 -5.590 1.00 95.12 105 ILE A CA 1
ATOM 864 C C . ILE A 1 105 ? 11.462 8.906 -6.094 1.00 95.12 105 ILE A C 1
ATOM 866 O O . ILE A 1 105 ? 11.444 9.838 -5.273 1.00 95.12 105 ILE A O 1
ATOM 870 N N . PRO A 1 106 ? 11.360 9.129 -7.423 1.00 95.19 106 PRO A N 1
ATOM 871 C CA . PRO A 1 106 ? 11.186 10.458 -7.996 1.00 95.19 106 PRO A CA 1
ATOM 872 C C . PRO A 1 106 ? 10.077 11.261 -7.309 1.00 95.19 106 PRO A C 1
ATOM 874 O O . PRO A 1 106 ? 8.983 10.753 -7.047 1.00 95.19 106 PRO A O 1
ATOM 877 N N . ILE A 1 107 ? 10.363 12.537 -7.037 1.00 94.88 107 ILE A N 1
ATOM 878 C CA . ILE A 1 107 ? 9.482 13.422 -6.264 1.00 94.88 107 ILE A CA 1
ATOM 879 C C . ILE A 1 107 ? 8.077 13.526 -6.866 1.00 94.88 107 ILE A C 1
ATOM 881 O O . ILE A 1 107 ? 7.103 13.530 -6.119 1.00 94.88 107 ILE A O 1
ATOM 885 N N . ASP A 1 108 ? 7.960 13.542 -8.195 1.00 93.56 108 ASP A N 1
ATOM 886 C CA . ASP A 1 108 ? 6.671 13.652 -8.881 1.00 93.56 108 ASP A CA 1
ATOM 887 C C . ASP A 1 108 ? 5.791 12.433 -8.599 1.00 93.56 108 ASP A C 1
ATOM 889 O O . ASP A 1 108 ? 4.626 12.582 -8.235 1.00 93.56 108 ASP A O 1
ATOM 893 N N . ALA A 1 109 ? 6.367 11.229 -8.665 1.00 91.81 109 ALA A N 1
ATOM 894 C CA . ALA A 1 109 ? 5.650 9.985 -8.409 1.00 91.81 109 ALA A CA 1
ATOM 895 C C . ALA A 1 109 ? 5.214 9.866 -6.937 1.00 91.81 109 ALA A C 1
ATOM 897 O O . ALA A 1 109 ? 4.082 9.466 -6.651 1.00 91.81 109 ALA A O 1
ATOM 898 N N . ARG A 1 110 ? 6.076 10.288 -6.000 1.00 94.19 110 ARG A N 1
ATOM 899 C CA . ARG A 1 110 ? 5.733 10.373 -4.572 1.00 94.19 110 ARG A CA 1
ATOM 900 C C . ARG A 1 110 ? 4.637 11.388 -4.294 1.00 94.19 110 ARG A C 1
ATOM 902 O O . ARG A 1 110 ? 3.663 11.072 -3.617 1.00 94.19 110 ARG A O 1
ATOM 909 N N . SER A 1 111 ? 4.780 12.597 -4.838 1.00 93.25 111 SER A N 1
ATOM 910 C CA . SER A 1 111 ? 3.819 13.687 -4.664 1.00 93.25 111 SER A CA 1
ATOM 911 C C . SER A 1 111 ? 2.432 13.261 -5.122 1.00 93.25 111 SER A C 1
ATOM 913 O O . SER A 1 111 ? 1.433 13.532 -4.463 1.00 93.25 111 SER A O 1
ATOM 915 N N . ASP A 1 112 ? 2.376 12.544 -6.233 1.00 92.06 112 ASP A N 1
ATOM 916 C CA . ASP A 1 112 ? 1.151 12.023 -6.801 1.00 92.06 112 ASP A CA 1
ATOM 917 C C . ASP A 1 112 ? 0.479 10.952 -5.938 1.00 92.06 112 ASP A C 1
ATOM 919 O O . ASP A 1 112 ? -0.747 10.962 -5.800 1.00 92.06 112 ASP A O 1
ATOM 923 N N . TYR A 1 113 ? 1.255 10.063 -5.319 1.00 93.19 113 TYR A N 1
ATOM 924 C CA . TYR A 1 113 ? 0.728 9.112 -4.343 1.00 93.19 113 TYR A CA 1
ATOM 925 C C . TYR A 1 113 ? 0.240 9.819 -3.067 1.00 93.19 113 TYR A C 1
ATOM 927 O O . TYR A 1 113 ? -0.887 9.604 -2.624 1.00 93.19 113 TYR A O 1
ATOM 935 N N . GLU A 1 114 ? 1.026 10.746 -2.517 1.00 94.12 114 GLU A N 1
ATOM 936 C CA . GLU A 1 114 ? 0.639 11.515 -1.329 1.00 94.12 114 GLU A CA 1
ATOM 937 C C . GLU A 1 114 ? -0.597 12.390 -1.562 1.00 94.12 114 GLU A C 1
ATOM 939 O O . GLU A 1 114 ? -1.427 12.528 -0.665 1.00 94.12 114 GLU A O 1
ATOM 944 N N . LYS A 1 115 ? -0.766 12.968 -2.758 1.00 92.19 115 LYS A N 1
ATOM 945 C CA . LYS A 1 115 ? -1.998 13.680 -3.139 1.00 92.19 115 LYS A CA 1
ATOM 946 C C . LYS A 1 115 ? -3.211 12.754 -3.085 1.00 92.19 115 LYS A C 1
ATOM 948 O O . LYS A 1 115 ? -4.248 13.171 -2.575 1.00 92.19 115 LYS A O 1
ATOM 953 N N . ALA A 1 116 ? -3.084 11.513 -3.561 1.00 89.38 116 ALA A N 1
ATOM 954 C CA . ALA A 1 116 ? -4.160 10.529 -3.479 1.00 89.38 116 ALA A CA 1
ATOM 955 C C . ALA A 1 116 ? -4.494 10.179 -2.018 1.00 89.38 116 ALA A C 1
ATOM 957 O O . ALA A 1 116 ? -5.666 10.185 -1.647 1.00 89.38 116 ALA A O 1
ATOM 958 N N . LEU A 1 117 ? -3.480 9.987 -1.164 1.00 90.62 117 LEU A N 1
ATOM 959 C CA . LEU A 1 117 ? -3.679 9.764 0.276 1.00 90.62 117 LEU A CA 1
ATOM 960 C C . LEU A 1 117 ? -4.389 10.939 0.962 1.00 90.62 117 LEU A C 1
ATOM 962 O O . LEU A 1 117 ? -5.284 10.730 1.776 1.00 90.62 117 LEU A O 1
ATOM 966 N N . ARG A 1 118 ? -4.027 12.182 0.615 1.00 90.38 118 ARG A N 1
ATOM 967 C CA . ARG A 1 118 ? -4.684 13.400 1.131 1.00 90.38 118 ARG A CA 1
ATOM 968 C C . ARG A 1 118 ? -6.144 13.513 0.694 1.00 90.38 118 ARG A C 1
ATOM 970 O O . ARG A 1 118 ? -6.946 14.098 1.414 1.00 90.38 118 ARG A O 1
ATOM 977 N N . ALA A 1 119 ? -6.470 13.008 -0.494 1.00 87.56 119 ALA A N 1
ATOM 978 C CA . ALA A 1 119 ? -7.817 13.054 -1.049 1.00 87.56 119 ALA A CA 1
ATOM 979 C C . ALA A 1 119 ? -8.722 11.933 -0.519 1.00 87.56 119 ALA A C 1
ATOM 981 O O . ALA A 1 119 ? -9.942 12.024 -0.662 1.00 87.56 119 ALA A O 1
ATOM 982 N N . TRP A 1 120 ? -8.156 10.889 0.091 1.00 85.25 120 TRP A N 1
ATOM 983 C CA . TRP A 1 120 ? -8.943 9.773 0.591 1.00 85.25 120 TRP A CA 1
ATOM 984 C C . TRP A 1 120 ? -9.736 10.167 1.842 1.00 85.25 120 TRP A C 1
ATOM 986 O O . TRP A 1 120 ? -9.188 10.531 2.880 1.00 85.25 120 TRP A O 1
ATOM 996 N N . PHE A 1 121 ? -11.059 10.097 1.743 1.00 78.38 121 PHE A N 1
ATOM 997 C CA . PHE A 1 121 ? -11.963 10.281 2.870 1.00 78.38 121 PHE A CA 1
ATOM 998 C C . PHE A 1 121 ? -12.250 8.920 3.530 1.00 78.38 121 PHE A C 1
ATOM 1000 O O . PHE A 1 121 ? -12.534 7.975 2.788 1.00 78.38 121 PHE A O 1
ATOM 1007 N N . PRO A 1 122 ? -12.254 8.800 4.876 1.00 83.69 122 PRO A N 1
ATOM 1008 C CA . PRO A 1 122 ? -12.047 9.831 5.912 1.00 83.69 122 PRO A CA 1
ATOM 1009 C C . PRO A 1 122 ? -10.636 9.809 6.556 1.00 83.69 122 PRO A C 1
ATOM 1011 O O . PRO A 1 122 ? -10.483 9.642 7.771 1.00 83.69 122 PRO A O 1
ATOM 1014 N N . MET A 1 123 ? -9.573 9.989 5.767 1.00 88.94 123 MET A N 1
ATOM 1015 C CA . MET A 1 123 ? -8.205 10.072 6.296 1.00 88.94 123 MET A CA 1
ATOM 1016 C C . MET A 1 123 ? -8.018 11.288 7.221 1.00 88.94 123 MET A C 1
ATOM 1018 O O . MET A 1 123 ? -8.349 12.416 6.857 1.00 88.94 123 MET A O 1
ATOM 1022 N N . HIS A 1 124 ? -7.413 11.078 8.392 1.00 89.69 124 HIS A N 1
ATOM 1023 C CA . HIS A 1 124 ? -7.016 12.137 9.332 1.00 89.69 124 HIS A CA 1
ATOM 1024 C C . HIS A 1 124 ? -5.515 12.410 9.320 1.00 89.69 124 HIS A C 1
ATOM 1026 O O . HIS A 1 124 ? -5.079 13.553 9.466 1.00 89.69 124 HIS A O 1
ATOM 1032 N N . ALA A 1 125 ? -4.701 11.371 9.177 1.00 93.25 125 ALA A N 1
ATOM 1033 C CA . ALA A 1 125 ? -3.265 11.517 9.030 1.00 93.25 125 ALA A CA 1
ATOM 1034 C C . ALA A 1 125 ? -2.690 10.302 8.316 1.00 93.25 125 ALA A C 1
ATOM 1036 O O . ALA A 1 125 ? -3.223 9.205 8.406 1.00 93.25 125 ALA A O 1
ATOM 1037 N N . PHE A 1 126 ? -1.551 10.478 7.672 1.00 95.44 126 PHE A N 1
ATOM 1038 C CA . PHE A 1 126 ? -0.729 9.347 7.278 1.00 95.44 126 PHE A CA 1
ATOM 1039 C C . PHE A 1 126 ? 0.729 9.634 7.611 1.00 95.44 126 PHE A C 1
ATOM 1041 O O . PHE A 1 126 ? 1.146 10.791 7.665 1.00 95.44 126 PHE A O 1
ATOM 1048 N N . ALA A 1 127 ? 1.506 8.595 7.861 1.00 97.06 127 ALA A N 1
ATOM 1049 C CA . ALA A 1 127 ? 2.947 8.662 7.991 1.00 97.06 127 ALA A CA 1
ATOM 1050 C C . ALA A 1 127 ? 3.573 7.737 6.955 1.00 97.06 127 ALA A C 1
ATOM 1052 O O . ALA A 1 127 ? 3.083 6.633 6.753 1.00 97.06 127 ALA A O 1
ATOM 1053 N N . ILE A 1 128 ? 4.641 8.182 6.299 1.00 96.75 128 ILE A N 1
ATOM 1054 C CA . ILE A 1 128 ? 5.458 7.323 5.438 1.00 96.75 128 ILE A CA 1
ATOM 1055 C C . ILE A 1 128 ? 6.867 7.321 6.020 1.00 96.75 128 ILE A C 1
ATOM 1057 O O . ILE A 1 128 ? 7.475 8.380 6.161 1.00 96.75 128 ILE A O 1
ATOM 1061 N N . ASN A 1 129 ? 7.359 6.149 6.425 1.00 96.31 129 ASN A N 1
ATOM 1062 C CA . ASN A 1 129 ? 8.638 5.963 7.118 1.00 96.31 129 ASN A CA 1
ATOM 1063 C C . ASN A 1 129 ? 8.833 6.929 8.302 1.00 96.31 129 ASN A C 1
ATOM 1065 O O . ASN A 1 129 ? 9.903 7.504 8.490 1.00 96.31 129 ASN A O 1
ATOM 1069 N N . GLY A 1 130 ? 7.771 7.149 9.084 1.00 91.25 130 GLY A N 1
ATOM 1070 C CA . GLY A 1 130 ? 7.776 8.057 10.234 1.00 91.25 130 GLY A CA 1
ATOM 10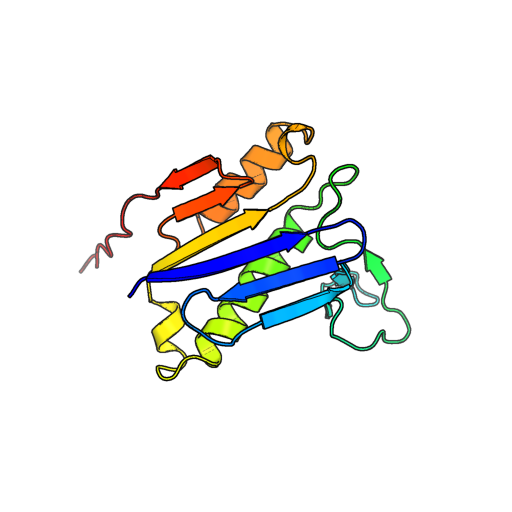71 C C . GLY A 1 130 ? 7.571 9.542 9.907 1.00 91.25 130 GLY A C 1
ATOM 1072 O O . GLY A 1 130 ? 7.333 10.326 10.827 1.00 91.25 130 GLY A O 1
ATOM 1073 N N . ASN A 1 131 ? 7.582 9.952 8.632 1.00 93.75 131 ASN A N 1
ATOM 1074 C CA . ASN A 1 131 ? 7.274 11.328 8.245 1.00 93.75 131 ASN A CA 1
ATOM 1075 C C . ASN A 1 131 ? 5.754 11.546 8.198 1.00 93.75 131 ASN A C 1
ATOM 1077 O O . ASN A 1 131 ? 5.072 11.086 7.280 1.00 93.75 131 ASN A O 1
ATOM 1081 N N . ARG A 1 132 ? 5.216 12.213 9.225 1.00 93.75 132 ARG A N 1
ATOM 1082 C CA . ARG A 1 132 ? 3.772 12.342 9.452 1.00 93.75 132 ARG A CA 1
ATOM 1083 C C . ARG A 1 132 ? 3.178 13.570 8.765 1.00 93.75 132 ARG A C 1
ATOM 1085 O O . ARG A 1 132 ? 3.517 14.704 9.089 1.00 93.75 132 ARG A O 1
ATOM 1092 N N . THR A 1 133 ? 2.156 13.336 7.951 1.00 92.94 133 THR A N 1
ATOM 1093 C CA . THR A 1 133 ? 1.257 14.346 7.390 1.00 92.94 133 THR A CA 1
ATOM 1094 C C . THR A 1 133 ? -0.077 14.312 8.131 1.00 92.94 133 THR A C 1
ATOM 1096 O O . THR A 1 133 ? -0.800 13.319 8.080 1.00 92.94 133 THR A O 1
ATOM 1099 N N . ARG A 1 134 ? -0.426 15.400 8.828 1.00 89.75 134 ARG A N 1
ATOM 1100 C CA . ARG A 1 134 ? -1.765 15.586 9.414 1.00 89.75 134 ARG A CA 1
ATOM 1101 C C . ARG A 1 134 ? -2.670 16.285 8.409 1.00 89.75 134 ARG A C 1
ATOM 1103 O O . ARG A 1 134 ? -2.263 17.276 7.805 1.00 89.75 134 ARG A O 1
ATOM 1110 N N . LEU A 1 135 ? -3.889 15.789 8.261 1.00 87.44 135 LEU A N 1
ATOM 1111 C CA . LEU A 1 135 ? -4.909 16.383 7.412 1.00 87.44 135 LEU A CA 1
ATOM 1112 C C . LEU A 1 135 ? -5.855 17.229 8.269 1.00 87.44 135 LEU A C 1
ATOM 1114 O O . LEU A 1 135 ? -6.101 16.896 9.434 1.00 87.44 135 LEU A O 1
ATOM 1118 N N . PRO A 1 136 ? -6.366 18.350 7.734 1.00 76.69 136 PRO A N 1
ATOM 1119 C CA . PRO A 1 136 ? -7.412 19.088 8.418 1.00 76.69 136 PRO A CA 1
ATOM 1120 C C . PRO A 1 136 ? -8.620 18.161 8.621 1.00 76.69 136 PRO A C 1
ATOM 1122 O O . PRO A 1 136 ? -8.919 17.357 7.735 1.00 76.69 136 PRO A O 1
ATOM 1125 N N . PRO A 1 137 ? -9.322 18.253 9.765 1.00 65.50 137 PRO A N 1
ATOM 1126 C CA . PRO A 1 137 ? -10.522 17.461 9.981 1.00 65.50 137 PRO A CA 1
ATOM 1127 C C . PRO A 1 137 ? -11.502 17.728 8.839 1.00 65.50 137 PRO A C 1
ATOM 1129 O O . PRO A 1 137 ? -11.776 18.884 8.504 1.00 65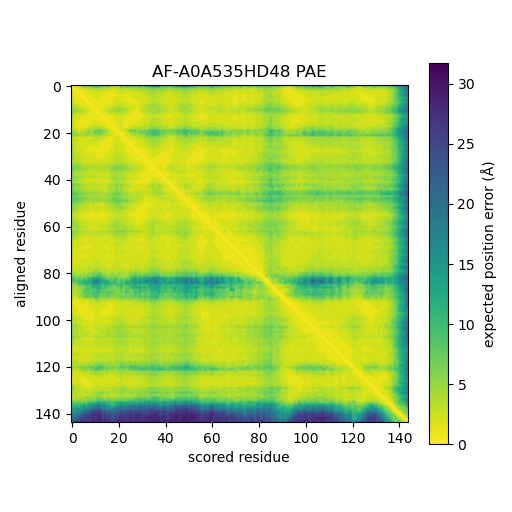.50 137 PRO A O 1
ATOM 1132 N N . TYR A 1 138 ? -12.018 16.659 8.235 1.00 61.62 138 TYR A N 1
ATOM 1133 C CA . TYR A 1 138 ? -13.045 16.771 7.211 1.00 61.62 138 TYR A CA 1
ATOM 1134 C C . TYR A 1 138 ? -14.305 17.371 7.847 1.00 61.62 138 TYR A C 1
ATOM 1136 O O . TYR A 1 13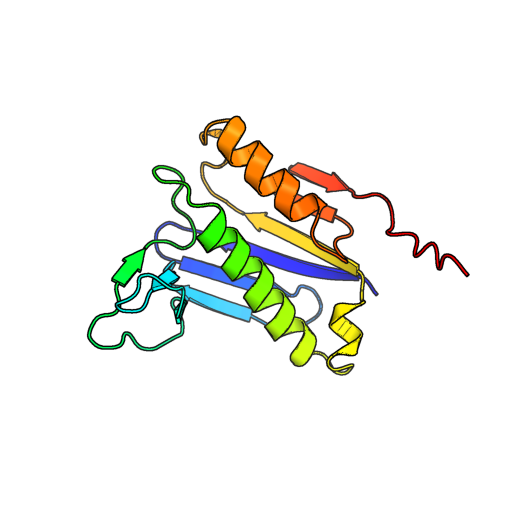8 ? -15.021 16.718 8.604 1.00 61.62 138 TYR A O 1
ATOM 1144 N N . ILE A 1 139 ? -14.569 18.646 7.564 1.00 56.09 139 ILE A N 1
ATOM 1145 C CA . ILE A 1 139 ? -15.815 19.300 7.953 1.00 56.09 139 ILE A CA 1
ATOM 1146 C C . ILE A 1 139 ? -16.824 18.966 6.858 1.00 56.09 139 ILE A C 1
ATOM 1148 O O . ILE A 1 139 ? -16.739 19.513 5.757 1.00 56.09 139 ILE A O 1
ATOM 1152 N N . PHE A 1 140 ? -17.801 18.104 7.148 1.00 49.03 140 PHE A N 1
ATOM 1153 C CA . PHE A 1 140 ? -19.020 18.049 6.344 1.00 49.03 140 PHE A CA 1
ATOM 1154 C C . PHE A 1 140 ? -19.690 19.425 6.417 1.00 49.03 140 PHE A C 1
ATOM 1156 O O . PHE A 1 140 ? -20.469 19.712 7.326 1.00 49.03 140 PHE A O 1
ATOM 1163 N N . ARG A 1 141 ? -19.412 20.303 5.451 1.00 37.47 141 ARG A N 1
ATOM 1164 C CA . ARG A 1 141 ? -20.371 21.349 5.110 1.00 37.47 141 ARG A CA 1
ATOM 1165 C C . ARG A 1 141 ? -21.505 20.651 4.377 1.00 37.47 141 ARG A C 1
ATOM 1167 O O . ARG A 1 141 ? -21.477 20.517 3.160 1.00 37.47 141 ARG A O 1
ATOM 1174 N N . LEU A 1 142 ? -22.488 20.184 5.144 1.00 38.53 142 LEU A N 1
ATOM 1175 C CA . LEU A 1 142 ? -23.838 19.975 4.638 1.00 38.53 142 LEU A CA 1
ATOM 1176 C C . LEU A 1 142 ? -24.318 21.336 4.125 1.00 38.53 142 LEU A C 1
ATOM 1178 O O . LEU A 1 142 ? -24.770 22.182 4.898 1.00 38.53 142 LEU A O 1
ATOM 1182 N N . VAL A 1 143 ? -24.118 21.585 2.833 1.00 33.72 143 VAL A N 1
ATOM 1183 C CA . VAL A 1 143 ? -24.824 22.653 2.132 1.00 33.72 143 VAL A CA 1
ATOM 1184 C C . VAL A 1 143 ? -26.288 22.220 2.128 1.00 33.72 143 VAL A C 1
ATOM 1186 O O . VAL A 1 143 ? -26.615 21.160 1.598 1.00 33.72 143 VAL A O 1
ATOM 1189 N N . ARG A 1 144 ? -27.104 22.984 2.856 1.00 36.03 144 ARG A N 1
ATOM 1190 C CA . ARG A 1 144 ? -28.562 22.851 2.922 1.00 36.03 144 ARG A CA 1
ATOM 1191 C C . ARG A 1 144 ? -29.205 23.159 1.580 1.00 36.03 144 ARG A C 1
ATOM 1193 O O . ARG A 1 144 ? -28.688 24.071 0.898 1.00 36.03 144 ARG A O 1
#

Foldseek 3Di:
DEWEKEWEDDQFWIKIDTPVDPDIDIFGQKFKAAQVRHGDDGRPDDDDPRIDIDGLQDLVPGDLVSVVCVVVVVQLVVQCPDPVHPVSQQHEYEYEYEHPCNVVHDPVSVVVSVVSQLPDPPYQWYHYNNNIDGHDHDDPPPPD

Radius of gyration: 15.66 Å; Cα contacts (8 Å, |Δi|>4): 243; chains: 1; bounding box: 43×42×38 Å

Nearest PDB structures (foldseek):
  8qku-assembly1_R  TM=6.313E-01  e=1.096E-04  Saccharomyces cerevisiae S288C
  8a5o-assembly1_U  TM=6.086E-01  e=1.324E-02  Saccharomyces cerevisiae S288C
  8a5d-assembly1_U  TM=5.588E-01  e=3.732E-02  Thermochaetoides thermophila
  5nbn-assembly1_F  TM=5.542E-01  e=6.266E-02  Saccharomyces cerevisiae S288C
  8a5p-assembly1_U  TM=3.548E-01  e=1.278E-01  Thermochaetoides thermophila

Solvent-accessible surface area (backbone atoms only — not comparable to full-atom values): 8112 Å² total; per-residue (Å²): 105,77,48,47,36,38,39,39,48,48,84,66,33,34,33,41,39,35,77,92,52,90,56,69,48,79,30,44,27,30,30,28,20,39,79,86,68,46,84,69,49,45,41,80,54,81,91,54,93,64,49,48,77,44,55,26,63,39,61,91,68,69,47,57,63,46,39,49,48,50,58,51,52,51,50,53,56,50,22,57,71,40,100,67,28,71,63,44,59,74,29,34,32,31,42,40,34,40,52,69,62,52,89,76,36,59,65,69,64,51,51,54,41,52,50,52,56,71,66,41,80,46,46,37,32,40,23,52,71,81,54,71,47,77,47,75,78,84,74,83,76,76,79,127

Sequence (144 aa):
MIIHIQFAATHDRFSIRVRESEFEVDMPNAARFNADGLLAGFGEDEPQPGWTERPIYDPLHFDRWALGAATLFYTDRISRRMQRGWHALFDGYEWDLTLPAYEGIPIDARSDYEKALRAWFPMHAFAINGNRTRLPPYIFRLVR